Protein AF-A0A6A5RCP5-F1 (afdb_monomer)

Radius of gyration: 22.71 Å; Cα contacts (8 Å, |Δi|>4): 28; chains: 1; bounding box: 58×36×41 Å

Foldseek 3Di:
DPPVVVVVVVVVVVVVVVVVVVPPDDDDDDPDPDPPPPPFDAEPPPRHGDDYVVPDPDDPPPPPPPPDDD

Solvent-accessible surface area (backbone ato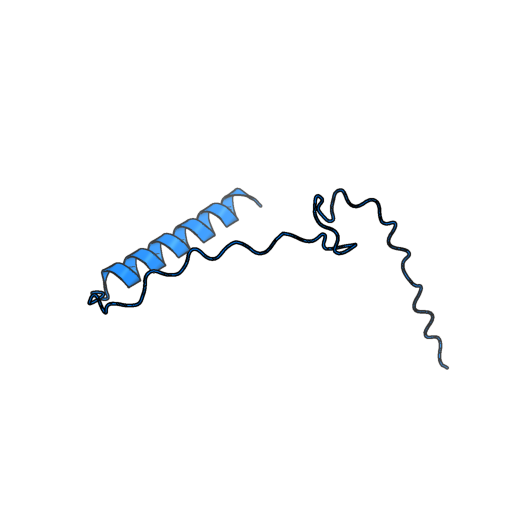ms 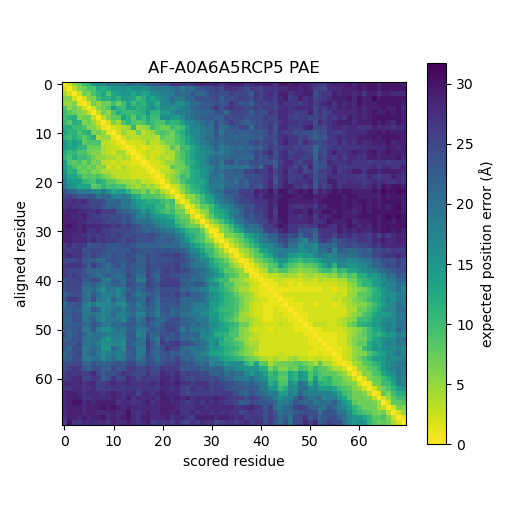only — not comparable to full-atom values): 4825 Å² total; per-residue (Å²): 125,71,67,66,54,54,53,54,53,51,53,52,54,52,53,52,54,54,51,58,67,68,50,77,75,74,87,72,90,67,75,78,77,70,79,76,73,75,73,85,66,54,15,82,76,77,58,45,70,90,54,43,55,92,73,52,84,74,78,80,73,77,76,79,80,79,79,83,78,134

Sequence (70 aa):
VTMLTKRKTCKRRYVSNLVAKKEGSSCEEGETPAKRVRAERRCGCCSEIGHNSCTCKVEIKDVDDSNASE

pLDDT: mean 70.94, std 13.99, range [49.94, 94.12]

Structure (mmCIF, N/CA/C/O backbone):
data_AF-A0A6A5RCP5-F1
#
_entry.id   AF-A0A6A5RCP5-F1
#
loop_
_atom_site.group_PDB
_atom_site.id
_atom_site.type_symbol
_atom_site.label_atom_id
_atom_site.label_alt_id
_atom_site.label_comp_id
_atom_site.label_asym_id
_atom_site.label_entity_id
_atom_site.label_seq_id
_atom_site.pdbx_PDB_ins_code
_atom_site.Cartn_x
_atom_site.Cartn_y
_atom_site.Cartn_z
_atom_site.occupancy
_atom_site.B_iso_or_equiv
_atom_site.auth_seq_id
_atom_site.auth_comp_id
_atom_site.auth_asym_id
_atom_site.auth_atom_id
_atom_site.pdbx_PDB_model_num
ATOM 1 N N . VAL A 1 1 ? -14.594 -11.379 -9.371 1.00 55.06 1 VAL A N 1
ATOM 2 C CA . VAL A 1 1 ? -14.231 -11.505 -7.928 1.00 55.06 1 VAL A CA 1
ATOM 3 C C . VAL A 1 1 ? -14.841 -10.407 -7.027 1.00 55.06 1 VAL A C 1
ATOM 5 O O . VAL A 1 1 ? -14.813 -10.526 -5.811 1.00 55.06 1 VAL A O 1
ATOM 8 N N . THR A 1 2 ? -15.475 -9.359 -7.570 1.00 50.94 2 THR A N 1
ATOM 9 C CA . THR A 1 2 ? -15.892 -8.161 -6.805 1.00 50.94 2 THR A CA 1
ATOM 10 C C . THR A 1 2 ? -17.259 -8.249 -6.107 1.00 50.94 2 THR A C 1
ATOM 12 O O . THR A 1 2 ? -17.463 -7.605 -5.082 1.00 50.94 2 THR A O 1
ATOM 15 N N . MET A 1 3 ? -18.216 -9.026 -6.627 1.00 54.19 3 MET A N 1
ATOM 16 C CA . MET A 1 3 ? -19.573 -9.114 -6.052 1.00 54.19 3 MET A CA 1
ATOM 17 C C . MET A 1 3 ? -19.665 -10.077 -4.862 1.00 54.19 3 MET A C 1
ATOM 19 O O . MET A 1 3 ? -20.354 -9.800 -3.877 1.00 54.19 3 MET A O 1
ATOM 23 N N . LEU A 1 4 ? -18.937 -11.195 -4.922 1.00 53.22 4 LEU A N 1
ATOM 24 C CA . LEU A 1 4 ? -18.942 -12.220 -3.874 1.00 53.22 4 LEU A CA 1
ATOM 25 C C . LEU A 1 4 ? -18.306 -11.707 -2.571 1.00 53.22 4 LEU A C 1
ATOM 27 O O . LEU A 1 4 ? -18.805 -11.983 -1.480 1.00 53.22 4 LEU A O 1
ATOM 31 N N . THR A 1 5 ? -17.258 -10.886 -2.673 1.00 56.31 5 THR A N 1
ATOM 32 C C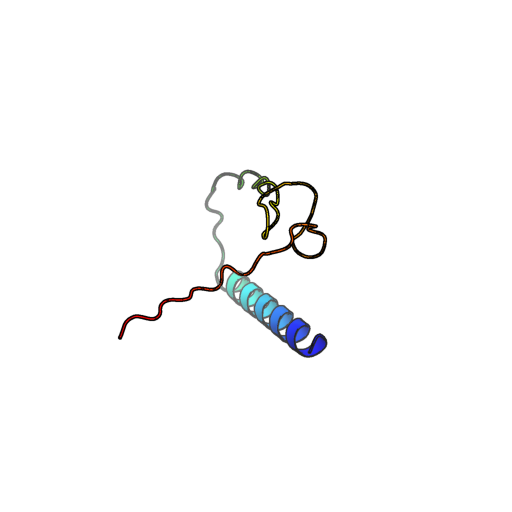A . THR A 1 5 ? -16.582 -10.274 -1.519 1.00 56.31 5 THR A CA 1
ATOM 33 C C . THR A 1 5 ? -17.437 -9.191 -0.853 1.00 56.31 5 THR A C 1
ATOM 35 O O . THR A 1 5 ? -17.515 -9.155 0.376 1.00 56.31 5 THR A O 1
ATOM 38 N N . LYS A 1 6 ? -18.162 -8.370 -1.631 1.00 54.75 6 LYS A N 1
ATOM 39 C CA . LYS A 1 6 ? -19.138 -7.389 -1.111 1.00 54.75 6 LYS A CA 1
ATOM 40 C C . LYS A 1 6 ? -20.264 -8.058 -0.312 1.00 54.75 6 LYS A C 1
ATOM 42 O O . LYS A 1 6 ? -20.608 -7.594 0.773 1.00 54.75 6 LYS A O 1
ATOM 47 N N . ARG A 1 7 ? -20.802 -9.185 -0.794 1.00 59.25 7 ARG A N 1
ATOM 48 C CA . ARG A 1 7 ? -21.824 -9.959 -0.061 1.00 59.25 7 ARG A CA 1
ATOM 49 C C . ARG A 1 7 ? -21.272 -10.547 1.244 1.00 59.25 7 ARG A C 1
ATOM 51 O O . ARG A 1 7 ? -21.932 -10.465 2.279 1.00 59.25 7 ARG A O 1
ATOM 58 N N . LYS A 1 8 ? -20.039 -11.072 1.222 1.00 59.47 8 LYS A N 1
ATOM 59 C CA . LYS A 1 8 ? -19.365 -11.647 2.403 1.00 59.47 8 LYS A CA 1
ATOM 60 C C . LYS A 1 8 ? -19.123 -10.607 3.507 1.00 59.47 8 LYS A C 1
ATOM 62 O O . LYS A 1 8 ? -19.320 -10.915 4.681 1.00 59.47 8 LYS A O 1
ATOM 67 N N . THR A 1 9 ? -18.750 -9.373 3.154 1.00 62.06 9 THR A N 1
ATOM 68 C CA . THR A 1 9 ? -18.552 -8.282 4.132 1.00 62.06 9 THR A CA 1
ATOM 69 C C . THR A 1 9 ? -19.867 -7.734 4.687 1.00 62.06 9 THR A C 1
ATOM 71 O O . THR A 1 9 ? -19.932 -7.417 5.874 1.00 62.06 9 THR A O 1
ATOM 74 N N . CYS A 1 10 ? -20.928 -7.682 3.874 1.00 66.44 10 CYS A N 1
ATOM 75 C CA . CYS A 1 10 ? -22.259 -7.265 4.323 1.00 66.44 10 CYS A CA 1
ATOM 76 C C . CYS A 1 10 ? -22.860 -8.268 5.325 1.00 66.44 10 CYS A C 1
ATOM 78 O O . CYS A 1 10 ? -23.350 -7.871 6.381 1.00 66.44 10 CYS A O 1
ATOM 80 N N . LYS A 1 11 ? -22.721 -9.577 5.054 1.00 71.44 11 LYS A N 1
ATOM 81 C CA . LYS A 1 11 ? -23.170 -10.641 5.968 1.00 71.44 11 LYS A CA 1
ATOM 82 C C . LYS A 1 11 ? -22.433 -10.599 7.311 1.00 71.44 11 LYS A C 1
ATOM 84 O O . LYS A 1 11 ? -23.075 -10.735 8.346 1.00 71.44 11 LYS A O 1
ATOM 89 N N . ARG A 1 12 ? -21.113 -10.352 7.314 1.00 70.56 12 ARG A N 1
ATOM 90 C CA . ARG A 1 12 ? -20.339 -10.163 8.560 1.00 70.56 12 ARG A CA 1
ATOM 91 C C . ARG A 1 12 ? -20.864 -8.988 9.390 1.00 70.56 12 ARG A C 1
ATOM 93 O O . ARG A 1 12 ? -21.134 -9.175 10.568 1.00 70.56 12 ARG A O 1
ATOM 100 N N . ARG A 1 13 ? -21.072 -7.817 8.772 1.00 70.94 13 ARG A N 1
ATOM 101 C CA . ARG A 1 13 ? -21.629 -6.636 9.462 1.00 70.94 13 ARG A CA 1
ATOM 102 C C . ARG A 1 13 ? -23.009 -6.903 10.065 1.00 70.94 13 ARG A C 1
ATOM 104 O O . ARG A 1 13 ? -23.258 -6.515 11.199 1.00 70.94 13 ARG A O 1
ATOM 111 N N . TYR A 1 14 ? -23.887 -7.585 9.330 1.00 77.81 14 TYR A N 1
ATOM 112 C CA . TYR A 1 14 ? -25.221 -7.940 9.817 1.00 77.81 14 TYR A CA 1
ATOM 113 C C . TYR A 1 14 ? -25.167 -8.835 11.063 1.00 77.81 14 TYR A C 1
ATOM 115 O O . TYR A 1 14 ? -25.834 -8.540 12.048 1.00 77.81 14 TYR A O 1
ATOM 123 N N . VAL A 1 15 ? -24.323 -9.874 11.055 1.00 76.88 15 VAL A N 1
ATOM 124 C CA . VAL A 1 15 ? -24.155 -10.772 12.210 1.00 76.88 15 VAL A CA 1
ATOM 125 C C . VAL A 1 15 ? -23.578 -10.027 13.418 1.00 76.88 15 VAL A C 1
ATOM 127 O O . VAL A 1 15 ? -24.120 -10.166 14.508 1.00 76.88 15 VAL A O 1
ATOM 130 N N . SER A 1 16 ? -22.559 -9.177 13.241 1.00 72.44 16 SER A N 1
ATOM 131 C CA . SER A 1 16 ? -22.016 -8.352 14.335 1.00 72.44 16 SER A CA 1
ATOM 132 C C . SER A 1 16 ? -23.068 -7.425 14.952 1.00 72.44 16 SER A C 1
ATOM 134 O O . SER A 1 16 ? -23.155 -7.326 16.170 1.00 72.44 16 SER A O 1
ATOM 136 N N . ASN A 1 17 ? -23.911 -6.799 14.125 1.00 72.88 17 ASN A N 1
ATOM 137 C CA . ASN A 1 17 ? -24.995 -5.938 14.602 1.00 72.88 17 ASN A CA 1
ATOM 138 C C . ASN A 1 17 ? -26.089 -6.722 15.341 1.00 72.88 17 ASN A C 1
ATOM 140 O O . ASN A 1 17 ? -26.696 -6.189 16.264 1.00 72.88 17 ASN A O 1
ATOM 144 N N . LEU A 1 18 ? -26.371 -7.966 14.938 1.00 73.31 18 LEU A N 1
ATOM 145 C CA . LEU A 1 18 ? -27.311 -8.835 15.651 1.00 73.31 18 LEU A CA 1
ATOM 146 C C . LEU A 1 18 ? -26.769 -9.258 17.021 1.00 73.31 18 LEU A C 1
ATOM 148 O O . LEU A 1 18 ? -27.531 -9.284 17.981 1.00 73.31 18 LEU A O 1
ATOM 152 N N . VAL A 1 19 ? -25.467 -9.551 17.117 1.00 72.88 19 VAL A N 1
ATOM 153 C CA . VAL A 1 19 ? -24.802 -9.886 18.388 1.00 72.88 19 VAL A CA 1
ATOM 154 C C . VAL A 1 19 ? -24.801 -8.675 19.326 1.00 72.88 19 VAL A C 1
ATOM 156 O O . VAL A 1 19 ? -25.273 -8.788 20.451 1.00 72.88 19 VAL A O 1
ATOM 159 N N . ALA A 1 20 ? -24.414 -7.496 18.829 1.00 67.38 20 ALA A N 1
ATOM 160 C CA . ALA A 1 20 ? -24.413 -6.250 19.604 1.00 67.38 20 ALA A CA 1
ATOM 161 C C . ALA A 1 20 ? -25.813 -5.795 20.064 1.00 67.38 20 ALA A C 1
ATOM 163 O O . ALA A 1 20 ? -25.935 -5.067 21.037 1.00 67.38 20 ALA A O 1
ATOM 164 N N . LYS A 1 21 ? -26.882 -6.200 19.364 1.00 62.12 21 LYS A N 1
ATOM 165 C CA . LYS A 1 21 ? -28.270 -5.946 19.787 1.00 62.12 21 LYS A CA 1
ATOM 166 C C . LYS A 1 21 ? -28.775 -6.939 20.833 1.00 62.12 21 LYS A C 1
ATOM 168 O O . LYS A 1 21 ? -29.731 -6.629 21.535 1.00 62.12 21 LYS A O 1
ATOM 173 N N . LYS A 1 22 ? -28.202 -8.145 20.876 1.00 63.78 22 LYS A N 1
ATOM 174 C CA . LYS A 1 22 ? -28.615 -9.219 21.789 1.00 63.78 22 LYS A CA 1
ATOM 175 C C . LYS A 1 22 ? -27.968 -9.069 23.164 1.00 63.78 22 LYS A C 1
ATOM 177 O O . LYS A 1 22 ? -28.580 -9.426 24.164 1.00 63.78 22 LYS A O 1
ATOM 182 N N . GLU A 1 23 ? -26.762 -8.523 23.206 1.00 57.97 23 GLU A N 1
ATOM 183 C CA . GLU A 1 23 ? -26.077 -8.160 24.439 1.00 57.97 23 GLU A CA 1
ATOM 184 C C . GLU A 1 23 ? -26.417 -6.701 24.743 1.00 57.97 23 GLU A C 1
ATOM 186 O O . GLU A 1 23 ? -25.898 -5.788 24.108 1.00 57.97 23 GLU A O 1
ATOM 191 N N . GLY A 1 24 ? -27.376 -6.482 25.648 1.00 56.91 24 GLY A N 1
ATOM 192 C CA . GLY A 1 24 ? -27.721 -5.150 26.133 1.00 56.91 24 GLY A CA 1
ATOM 193 C C . GLY A 1 24 ? -26.468 -4.441 26.634 1.00 56.91 24 GLY A C 1
ATOM 194 O O . GLY A 1 24 ? -25.955 -4.762 27.701 1.00 56.91 24 GLY A O 1
ATOM 195 N N . SER A 1 25 ? -25.965 -3.502 25.837 1.00 49.94 25 SER A N 1
ATOM 196 C CA . SER A 1 25 ? -24.822 -2.675 26.196 1.00 49.94 25 SER A CA 1
ATOM 197 C C . SER A 1 25 ? -25.294 -1.646 27.214 1.00 49.94 25 SER A C 1
ATOM 199 O O . SER A 1 25 ? -25.831 -0.602 26.847 1.00 49.94 25 SER A O 1
ATOM 201 N N . SER A 1 26 ? -25.109 -1.966 28.494 1.00 52.19 26 SER A N 1
ATOM 202 C CA . SER A 1 26 ? -25.074 -0.983 29.568 1.00 52.19 26 SER A CA 1
ATOM 203 C C . SER A 1 26 ? -24.065 0.105 29.204 1.00 52.19 26 SER A C 1
ATOM 205 O O . SER A 1 26 ? -22.968 -0.164 28.707 1.00 52.19 26 SER A O 1
ATOM 207 N N . CYS A 1 27 ? -24.490 1.351 29.362 1.00 50.16 27 CYS A N 1
ATOM 208 C CA . CYS A 1 27 ? -23.701 2.528 29.055 1.00 50.16 27 CYS A CA 1
ATOM 209 C C . CYS A 1 27 ? -22.690 2.740 30.183 1.00 50.16 27 CYS A C 1
ATOM 211 O O . CYS A 1 27 ? -22.971 3.489 31.110 1.00 50.16 27 CYS A O 1
ATOM 213 N N . GLU A 1 28 ? -21.535 2.085 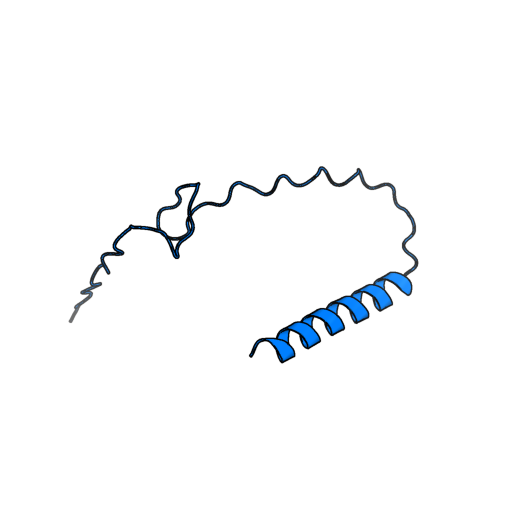30.123 1.00 52.28 28 GLU A N 1
ATOM 214 C CA . GLU A 1 28 ? -20.407 2.521 30.942 1.00 52.28 28 GLU A CA 1
ATOM 215 C C . GLU A 1 28 ? -19.707 3.670 30.212 1.00 52.28 28 GLU A C 1
ATOM 217 O O . GLU A 1 28 ? -19.319 3.558 29.043 1.00 52.28 28 GLU A O 1
ATOM 222 N N . GLU A 1 29 ? -19.634 4.798 30.911 1.00 53.00 29 GLU A N 1
ATOM 223 C CA . GLU A 1 29 ? -19.077 6.084 30.508 1.00 53.00 29 GLU A CA 1
ATOM 224 C C . GLU A 1 29 ? -17.569 5.959 30.242 1.00 53.00 29 GLU A C 1
ATOM 226 O O . GLU A 1 29 ? -16.720 6.270 31.069 1.00 53.00 29 GLU A O 1
ATOM 231 N N . GLY A 1 30 ? -17.227 5.433 29.070 1.00 56.59 30 GLY A N 1
ATOM 232 C CA . GLY A 1 30 ? -15.880 5.468 28.523 1.00 56.59 30 GLY A CA 1
ATOM 233 C C . GLY A 1 30 ? -15.722 6.721 27.678 1.00 56.59 30 GLY A C 1
ATOM 234 O O . GLY A 1 30 ? -16.434 6.880 26.686 1.00 56.59 30 GLY A O 1
ATOM 235 N N . GLU A 1 31 ? -14.806 7.595 28.097 1.00 63.03 31 GLU A N 1
ATOM 236 C CA . GLU A 1 31 ? -14.286 8.765 27.385 1.00 63.03 31 GLU A CA 1
ATOM 237 C C . GLU A 1 31 ? -14.539 8.709 25.874 1.00 63.03 31 GLU A C 1
ATOM 239 O O . GLU A 1 31 ? -14.164 7.747 25.195 1.00 63.03 31 GLU A O 1
ATOM 244 N N . THR A 1 32 ? -15.160 9.763 25.333 1.00 59.38 32 THR A N 1
ATOM 245 C CA . THR A 1 32 ? -15.374 9.914 23.890 1.00 59.38 32 THR A CA 1
ATOM 246 C C . THR A 1 32 ? -14.097 9.504 23.155 1.00 59.38 32 THR A C 1
ATOM 248 O O . THR A 1 32 ? -13.058 10.113 23.425 1.00 59.38 32 THR A O 1
ATOM 251 N N . PRO A 1 33 ? -14.112 8.496 22.259 1.00 60.53 33 PRO A N 1
ATOM 252 C CA . PRO A 1 33 ? -12.892 8.060 21.607 1.00 60.53 33 PRO A CA 1
ATOM 253 C C . PRO A 1 33 ? -12.350 9.259 20.842 1.00 60.53 33 PRO A C 1
ATOM 255 O O . PRO A 1 33 ? -12.965 9.697 19.863 1.00 60.53 33 PRO A O 1
ATOM 258 N N . ALA A 1 34 ? -11.234 9.818 21.328 1.00 66.69 34 ALA A N 1
ATOM 259 C CA . ALA A 1 34 ? -10.548 10.921 20.681 1.00 66.69 34 ALA A CA 1
ATOM 260 C C . ALA A 1 34 ? -10.459 10.564 19.201 1.00 66.69 34 ALA A C 1
ATOM 262 O O . ALA A 1 34 ? -10.007 9.465 18.857 1.00 66.69 34 ALA A O 1
ATOM 263 N N . LYS A 1 35 ? -11.012 11.430 18.338 1.00 66.50 35 LYS A N 1
ATOM 264 C CA . LYS A 1 35 ? -11.080 11.196 16.892 1.00 66.50 35 LYS A CA 1
ATOM 265 C C . LYS A 1 35 ? -9.680 10.792 16.451 1.00 66.50 35 LYS A C 1
ATOM 267 O O . LYS A 1 35 ? -8.787 11.632 16.437 1.00 66.50 35 LYS A O 1
ATOM 272 N N . ARG A 1 36 ? -9.477 9.500 16.170 1.00 65.38 36 ARG A N 1
ATOM 273 C CA . ARG A 1 36 ? -8.163 8.971 15.810 1.00 65.38 36 ARG A CA 1
ATOM 274 C C . ARG A 1 36 ? -7.787 9.657 14.510 1.00 65.38 36 ARG A C 1
ATOM 276 O O . ARG A 1 36 ? -8.329 9.309 13.460 1.00 65.38 36 ARG A O 1
ATOM 283 N N . VAL A 1 37 ? -6.937 10.679 14.592 1.00 70.44 37 VAL A N 1
ATOM 284 C CA . VAL A 1 37 ? -6.371 11.327 13.414 1.00 70.44 37 VAL A CA 1
ATOM 285 C C . VAL A 1 37 ? -5.674 10.207 12.667 1.00 70.44 37 VAL A C 1
ATOM 287 O O . VAL A 1 37 ? -4.758 9.570 13.189 1.00 70.44 37 VAL A O 1
ATOM 290 N N . ARG A 1 38 ? -6.202 9.868 11.490 1.00 75.00 38 ARG A N 1
ATOM 291 C CA . ARG A 1 38 ? -5.612 8.826 10.662 1.00 75.00 38 ARG A CA 1
ATOM 292 C C . ARG A 1 38 ? -4.197 9.296 10.362 1.00 75.00 38 ARG A C 1
ATOM 294 O O . ARG A 1 38 ? -4.045 10.328 9.716 1.00 75.00 38 ARG A O 1
ATOM 301 N N . ALA A 1 39 ? -3.204 8.571 10.873 1.00 79.81 39 ALA A N 1
ATOM 302 C CA . ALA A 1 39 ? -1.805 8.880 10.624 1.00 79.81 39 ALA A CA 1
ATOM 303 C C . ALA A 1 39 ? -1.587 9.108 9.122 1.00 79.81 39 ALA A C 1
ATOM 305 O O . ALA A 1 39 ? -2.207 8.429 8.290 1.00 79.81 39 ALA A O 1
ATOM 306 N N . GLU A 1 40 ? -0.751 10.090 8.788 1.00 85.88 40 GLU A N 1
ATOM 307 C CA . GLU A 1 40 ? -0.471 10.438 7.400 1.00 85.88 40 GLU A CA 1
ATOM 308 C C . GLU A 1 40 ? -0.017 9.205 6.621 1.00 85.88 40 GLU A C 1
ATOM 310 O O . GLU A 1 40 ? 0.822 8.412 7.061 1.00 85.88 40 GLU A O 1
ATOM 315 N N . ARG A 1 41 ? -0.614 9.019 5.445 1.00 89.88 41 ARG A N 1
ATOM 316 C CA . ARG A 1 41 ? -0.344 7.851 4.616 1.00 89.88 41 ARG A CA 1
ATOM 317 C C . ARG A 1 41 ? 0.991 8.040 3.899 1.00 89.88 41 ARG A C 1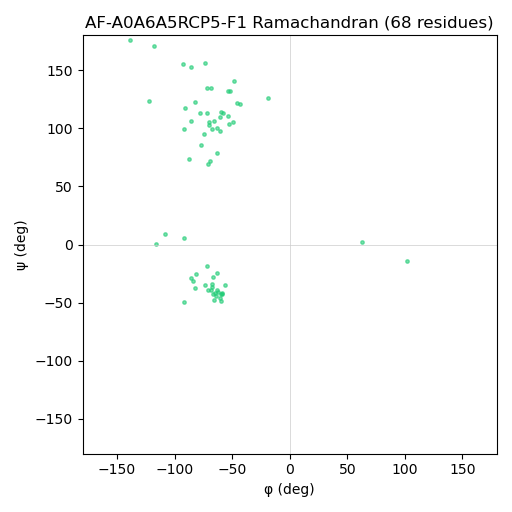
ATOM 319 O O . ARG A 1 41 ? 1.089 8.867 2.994 1.00 89.88 41 ARG A O 1
ATOM 326 N N . ARG A 1 42 ? 1.970 7.212 4.256 1.00 92.94 42 ARG A N 1
ATOM 327 C CA . ARG A 1 42 ? 3.265 7.100 3.571 1.00 92.94 42 ARG A CA 1
ATOM 328 C C . ARG A 1 42 ? 3.197 6.134 2.384 1.00 92.94 42 ARG A C 1
ATOM 330 O O . ARG A 1 42 ? 2.353 5.232 2.345 1.00 92.94 42 ARG A O 1
ATOM 337 N N . CYS A 1 43 ? 4.056 6.345 1.395 1.00 94.12 43 CYS A N 1
ATOM 338 C CA . CYS A 1 43 ? 4.233 5.468 0.245 1.00 94.12 43 CYS A CA 1
ATOM 339 C C . CYS A 1 43 ? 4.868 4.141 0.683 1.00 94.12 43 CYS A C 1
ATOM 341 O O . CYS A 1 43 ? 5.839 4.141 1.427 1.00 94.12 43 CYS A O 1
ATOM 343 N N . GLY A 1 44 ? 4.350 3.004 0.211 1.00 90.12 44 GLY A N 1
ATOM 344 C CA . GLY A 1 44 ? 4.910 1.690 0.557 1.00 90.12 44 GLY A CA 1
ATOM 345 C C . GLY A 1 44 ? 6.266 1.390 -0.092 1.00 90.12 44 GLY A C 1
ATOM 346 O O . GLY A 1 44 ? 6.965 0.508 0.383 1.00 90.12 44 GLY A O 1
ATOM 347 N N . CYS A 1 45 ? 6.633 2.113 -1.156 1.00 90.81 45 CYS A N 1
ATOM 348 C CA . CYS A 1 45 ? 7.897 1.917 -1.871 1.00 90.81 45 CYS A CA 1
ATOM 349 C C . CYS A 1 45 ? 9.009 2.825 -1.327 1.00 90.81 45 CYS A C 1
ATOM 351 O O . CYS A 1 45 ? 10.094 2.346 -1.031 1.00 90.81 45 CYS A O 1
ATOM 353 N N . CYS A 1 46 ? 8.740 4.128 -1.172 1.00 92.81 46 CYS A N 1
ATOM 354 C CA . CYS A 1 46 ? 9.751 5.121 -0.780 1.00 92.81 46 CYS A CA 1
ATOM 355 C C . CYS A 1 46 ? 9.491 5.806 0.571 1.00 92.81 46 CYS A C 1
ATOM 357 O O . CYS A 1 46 ? 10.251 6.677 0.974 1.00 92.81 46 CYS A O 1
ATOM 359 N N . SER A 1 47 ? 8.413 5.456 1.278 1.00 90.31 47 SER A N 1
ATOM 360 C CA . SER A 1 47 ? 8.008 6.069 2.557 1.00 90.31 47 SER A CA 1
ATOM 361 C C . SER A 1 47 ? 7.651 7.564 2.526 1.00 90.31 47 SER A C 1
ATOM 363 O O . SER A 1 47 ? 7.267 8.111 3.561 1.00 90.31 47 SER A O 1
ATOM 365 N N . GLU A 1 48 ? 7.681 8.221 1.365 1.00 92.50 48 GLU A N 1
ATOM 366 C CA . GLU A 1 48 ? 7.271 9.623 1.220 1.00 92.50 48 GLU A CA 1
ATOM 367 C C . GLU A 1 48 ? 5.749 9.808 1.287 1.00 92.50 48 GLU A C 1
ATOM 369 O O . GLU A 1 48 ? 4.962 8.901 1.000 1.00 92.50 48 GLU A O 1
ATOM 374 N N . ILE A 1 49 ? 5.315 11.013 1.650 1.00 92.00 49 ILE A N 1
ATOM 375 C CA . ILE A 1 49 ? 3.900 11.397 1.708 1.00 92.00 49 ILE A CA 1
ATOM 376 C C . ILE A 1 49 ? 3.490 12.022 0.363 1.00 92.00 49 ILE A C 1
ATOM 378 O O . ILE A 1 49 ? 4.317 12.530 -0.386 1.00 92.00 49 ILE A O 1
ATOM 382 N N . GLY A 1 50 ? 2.199 11.963 0.029 1.00 93.06 50 GLY A N 1
ATOM 383 C CA . GLY A 1 50 ? 1.634 12.626 -1.156 1.00 93.06 50 GLY A CA 1
ATOM 384 C C . GLY A 1 50 ? 1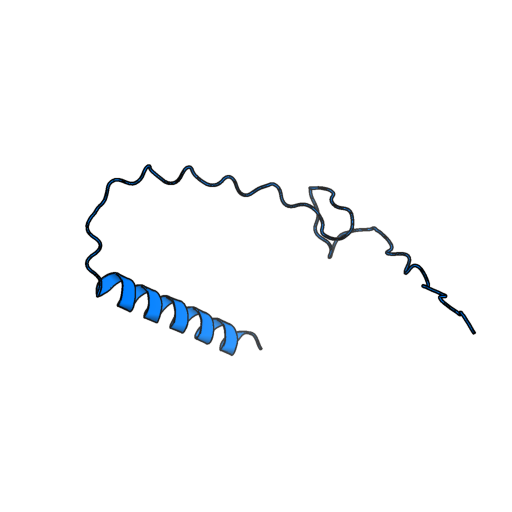.373 11.703 -2.347 1.00 93.06 50 GLY A C 1
ATOM 385 O O . GLY A 1 50 ? 0.596 12.056 -3.228 1.00 93.06 50 GLY A O 1
ATOM 386 N N . HIS A 1 51 ? 1.915 10.483 -2.345 1.00 93.88 51 HIS A N 1
ATOM 387 C CA . HIS A 1 51 ? 1.667 9.496 -3.400 1.00 93.88 51 HIS A CA 1
ATOM 388 C C . HIS A 1 51 ? 1.472 8.077 -2.838 1.00 93.88 51 HIS A C 1
ATOM 390 O O . HIS A 1 51 ? 1.462 7.858 -1.624 1.00 93.88 51 HIS A O 1
ATOM 396 N N . ASN A 1 52 ? 1.150 7.102 -3.686 1.00 91.56 52 ASN A N 1
ATOM 397 C CA . ASN A 1 52 ? 1.040 5.690 -3.300 1.00 91.56 52 ASN A CA 1
ATOM 398 C C . ASN A 1 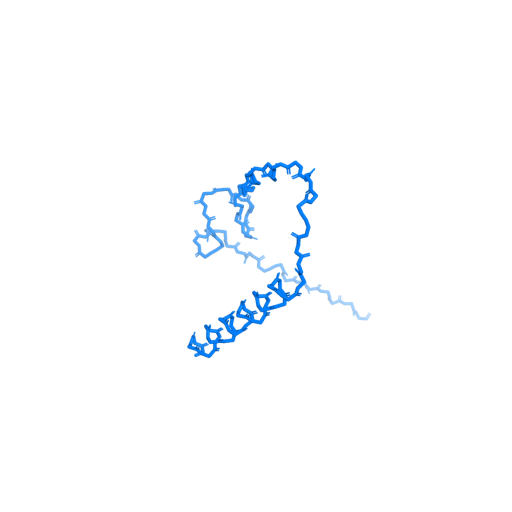52 ? 2.068 4.854 -4.069 1.00 91.56 52 ASN A C 1
ATOM 400 O O . ASN A 1 52 ? 2.705 5.361 -4.985 1.00 91.56 52 ASN A O 1
ATOM 404 N N . SER A 1 53 ? 2.225 3.581 -3.704 1.00 89.94 53 SER A N 1
ATOM 405 C CA . SER A 1 53 ? 3.161 2.682 -4.389 1.00 89.94 53 SER A CA 1
ATOM 406 C C . SER A 1 53 ? 2.887 2.577 -5.894 1.00 89.94 53 SER A C 1
ATOM 408 O O . SER A 1 53 ? 3.829 2.535 -6.671 1.00 89.94 53 SER A O 1
ATOM 410 N N . CYS A 1 54 ? 1.619 2.621 -6.322 1.00 88.69 54 CYS A N 1
ATOM 411 C CA . CYS A 1 54 ? 1.244 2.527 -7.737 1.00 88.69 54 CYS A CA 1
ATOM 412 C C . CYS A 1 54 ? 1.698 3.725 -8.585 1.00 88.69 54 CYS A C 1
ATOM 414 O O . CYS A 1 54 ? 1.865 3.580 -9.789 1.00 88.69 54 CYS A O 1
ATOM 416 N N . THR A 1 55 ? 1.844 4.910 -7.988 1.00 92.6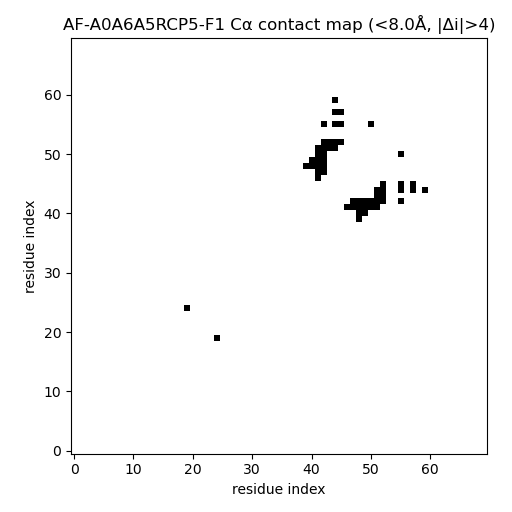9 55 THR A N 1
ATOM 417 C CA . THR A 1 55 ? 2.312 6.128 -8.673 1.00 92.69 55 THR A CA 1
ATOM 418 C C . THR A 1 55 ? 3.724 6.520 -8.245 1.00 92.69 55 THR A C 1
ATOM 420 O O . THR A 1 55 ? 4.166 7.636 -8.524 1.00 92.69 55 THR A O 1
ATOM 423 N N . CYS A 1 56 ? 4.405 5.654 -7.495 1.00 92.06 56 CYS A N 1
ATOM 424 C CA . CYS A 1 56 ? 5.772 5.884 -7.065 1.00 92.06 56 CYS A CA 1
ATOM 425 C C . CYS A 1 56 ? 6.703 5.736 -8.270 1.00 92.06 56 CYS A C 1
ATOM 427 O O . CYS A 1 56 ? 6.571 4.796 -9.047 1.00 92.06 56 CYS A O 1
ATOM 429 N N . LYS A 1 57 ? 7.637 6.677 -8.426 1.00 89.81 57 LYS A N 1
ATOM 430 C CA . LYS A 1 57 ? 8.628 6.676 -9.514 1.00 89.81 57 LYS A CA 1
ATOM 431 C C . LYS A 1 57 ? 9.932 5.973 -9.132 1.00 89.81 57 LYS A C 1
ATOM 433 O O . LYS A 1 57 ? 10.896 6.045 -9.883 1.00 89.81 57 LYS A O 1
ATOM 438 N N . VAL A 1 58 ? 9.989 5.355 -7.951 1.00 85.12 58 VAL A N 1
ATOM 439 C CA . VAL A 1 58 ? 11.173 4.607 -7.531 1.00 85.12 58 VAL A CA 1
ATOM 440 C C . VAL A 1 58 ? 11.250 3.331 -8.354 1.00 85.12 58 VAL A C 1
ATOM 442 O O . VAL A 1 58 ? 10.403 2.449 -8.228 1.00 85.12 58 VAL A O 1
ATOM 445 N N . GLU A 1 59 ? 12.277 3.252 -9.192 1.00 74.19 59 GLU A N 1
ATOM 446 C CA . GLU A 1 59 ? 12.719 2.004 -9.795 1.00 74.19 59 GLU A CA 1
ATOM 447 C C . GLU A 1 59 ? 13.249 1.124 -8.663 1.00 74.19 59 GLU A C 1
ATOM 449 O O . GLU A 1 59 ? 14.300 1.402 -8.078 1.00 74.19 59 GLU A O 1
ATOM 454 N N . ILE A 1 60 ? 12.480 0.102 -8.292 1.00 69.62 60 ILE A N 1
ATOM 455 C CA . ILE A 1 60 ? 12.951 -0.922 -7.365 1.00 69.62 60 ILE A CA 1
ATOM 456 C C . ILE A 1 60 ? 14.038 -1.672 -8.130 1.00 69.62 60 ILE A C 1
ATOM 458 O O . ILE A 1 60 ? 13.743 -2.477 -9.006 1.00 69.62 60 ILE A O 1
ATOM 462 N N . LYS A 1 61 ? 15.301 -1.335 -7.866 1.00 63.59 61 LYS A N 1
ATOM 463 C CA . LYS A 1 61 ? 16.420 -2.159 -8.306 1.00 63.59 61 LYS A CA 1
ATOM 464 C C . LYS A 1 61 ? 16.356 -3.410 -7.451 1.00 63.59 61 LYS A C 1
ATOM 466 O O . LYS A 1 61 ? 16.675 -3.343 -6.265 1.00 63.59 61 LYS A O 1
ATOM 471 N N . ASP A 1 62 ? 15.866 -4.496 -8.035 1.00 66.12 62 ASP A N 1
ATOM 472 C CA . ASP A 1 62 ? 15.971 -5.816 -7.437 1.00 66.12 62 ASP A CA 1
ATOM 473 C C . ASP A 1 62 ? 17.454 -6.040 -7.126 1.00 66.12 62 ASP A C 1
ATOM 475 O O . ASP A 1 62 ? 18.302 -6.072 -8.019 1.00 66.12 62 ASP A O 1
ATOM 479 N N . VAL A 1 63 ? 17.787 -6.049 -5.836 1.00 65.12 63 VAL A N 1
ATOM 480 C CA . VAL A 1 63 ? 19.120 -6.428 -5.389 1.00 65.12 63 VAL A CA 1
ATOM 481 C C . VAL A 1 63 ? 19.186 -7.923 -5.644 1.00 65.12 63 VAL A C 1
ATOM 483 O O . VAL A 1 63 ? 18.505 -8.693 -4.973 1.00 65.12 63 VAL A O 1
ATOM 486 N N . ASP A 1 64 ? 19.919 -8.303 -6.685 1.00 60.97 64 ASP A N 1
ATOM 487 C CA . ASP A 1 64 ? 20.206 -9.691 -7.012 1.00 60.97 64 ASP A CA 1
ATOM 488 C C . ASP A 1 64 ? 20.967 -10.287 -5.819 1.00 60.97 64 ASP A C 1
ATOM 490 O O . ASP A 1 64 ? 22.159 -10.033 -5.624 1.00 60.97 64 ASP A O 1
ATOM 494 N N . ASP A 1 65 ? 20.237 -10.986 -4.948 1.00 65.38 65 ASP A N 1
ATOM 495 C CA . ASP A 1 65 ? 20.770 -11.757 -3.827 1.00 65.38 65 ASP A CA 1
ATOM 496 C C . ASP A 1 65 ? 21.519 -12.970 -4.406 1.00 65.38 65 ASP A C 1
ATOM 498 O O . ASP A 1 65 ? 21.077 -14.118 -4.355 1.00 65.38 65 ASP A O 1
ATOM 502 N N . SER A 1 66 ? 22.678 -12.701 -5.006 1.00 61.81 66 SER A N 1
ATOM 503 C CA . SER A 1 66 ? 23.665 -13.697 -5.403 1.00 61.81 66 SER A CA 1
ATOM 504 C C . SER A 1 66 ? 24.331 -14.265 -4.144 1.00 61.81 66 SER A C 1
ATOM 506 O O . SER A 1 66 ? 25.504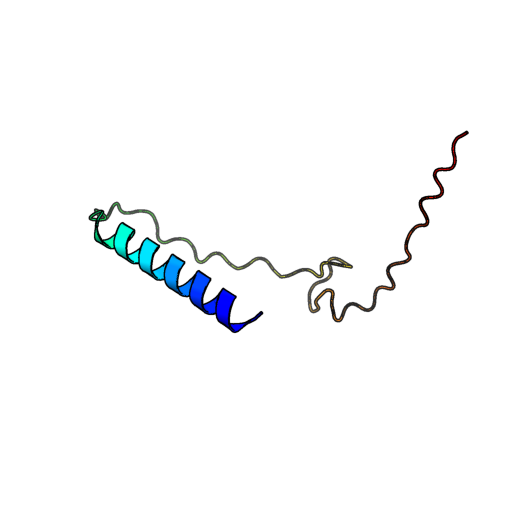 -14.022 -3.870 1.00 61.81 66 SER A O 1
ATOM 508 N N . ASN A 1 67 ? 23.578 -15.027 -3.350 1.00 66.44 67 ASN A N 1
ATOM 509 C CA . ASN A 1 67 ? 24.143 -15.887 -2.317 1.00 66.44 67 ASN A CA 1
ATOM 510 C C . ASN A 1 67 ? 24.480 -17.248 -2.939 1.00 66.44 67 ASN A C 1
ATOM 512 O O . ASN A 1 67 ? 23.775 -18.239 -2.758 1.00 66.44 67 ASN A O 1
ATOM 516 N N . ALA A 1 68 ? 25.546 -17.263 -3.739 1.00 61.00 68 ALA A N 1
ATOM 517 C CA . ALA A 1 68 ? 26.249 -18.489 -4.079 1.00 61.00 68 ALA A CA 1
ATOM 518 C C . ALA A 1 68 ? 27.275 -18.759 -2.966 1.00 61.00 68 ALA A C 1
ATOM 520 O O . ALA A 1 68 ? 28.283 -18.063 -2.865 1.00 61.00 68 ALA A O 1
ATOM 521 N N . SER A 1 69 ? 27.006 -19.745 -2.114 1.00 68.38 69 SER A N 1
ATOM 522 C CA . SER A 1 69 ? 28.030 -20.428 -1.317 1.00 68.38 69 SER A CA 1
ATOM 523 C C . SER A 1 69 ? 27.956 -21.920 -1.641 1.00 68.38 69 SER A C 1
ATOM 525 O O . SER A 1 69 ? 26.873 -22.502 -1.557 1.00 68.38 69 SER A O 1
ATOM 527 N N . GLU A 1 70 ? 29.092 -22.476 -2.079 1.00 55.28 70 GLU A N 1
ATOM 528 C CA . GLU A 1 70 ? 29.354 -23.911 -2.304 1.00 55.28 70 GLU A CA 1
ATOM 529 C C . GLU A 1 70 ? 29.495 -24.697 -0.992 1.00 55.28 70 GLU A C 1
ATOM 531 O O . GLU A 1 70 ? 29.958 -24.107 0.014 1.00 55.28 70 GLU A O 1
#

Mean predicted aligned error: 18.18 Å

Nearest PDB structures (foldseek):
  1aaf-assembly1_A  TM=4.847E-01  e=4.766E-01  HIV-1 M:B_MN
  2ihx-assembly1_A  TM=4.831E-01  e=6.456E-01  Rous sarcoma virus
  2m3z-assembly1_A  TM=5.824E-01  e=3.178E+00  Human immunodeficiency virus type 1 (NEW YORK-5 ISOLATE)
  2ms0-assembly1_A  TM=4.320E-01  e=1.379E+00  Murine leukemia virus
  1wwd-assembly1_A  TM=2.168E-01  e=1.098E+00  Moloney murine leukemia virus

Secondary structure (DSSP, 8-state):
-HHHHHHHHHHHHHHHHHHHHHS------------------B-TTT--BS--GGG---------------

Organism: NCBI:txid1150837